Protein AF-A0AAV4S6D6-F1 (afdb_monomer_lite)

Foldseek 3Di:
DDDDDDDDDDDPPDPVPVVVVVVVVVVVVVVVVVVVVVVVVVVVVVVVVPPDDDPVNVVVVCVVVVVVVVVVVVVVVVVCCQAANDPPDPDPVSLPNPRYPNVVVVVVVVVVVVVCVVPDDDD

Radius of gyration: 39.22 Å; chains: 1; bounding box: 59×52×118 Å

Organism: Caerostris extrusa (NCBI:txid172846)

Secondary structure (DSSP, 8-state):
------------TTSHHHHHHHHHHHHHHHHHHHHHHHHHHHHHHHHHHTSPPPHHHHHHHHHHHHHHHHHHHHHHHHHHHHHH--TT---HHHHH-TTSHHHHHHHHHHHHHHHHHHS----

InterPro domains:
  IPR003937 Potassium channel, voltage dependent, KCNQ [PTHR47735] (36-107)
  IPR013821 Potassium channel, voltage dependent, KCNQ, C-terminal [PF03520] (37-89)

pLDDT: mean 74.25, std 18.45, range [33.09, 96.19]

Sequence (123 aa):
MNIILRSSGVCDGSEFSTTVQFSYQNSTFLCIKYLQIKYFVARRKFKEALKPYDVKDVIEQYSAGHVDLLSRVKNLQCRLDTILGKAGSKSIDVYESKISLASRIVKSRTNCRRHRKQSGPTC

Structure (mmCIF, N/CA/C/O backbone):
data_AF-A0AAV4S6D6-F1
#
_entry.id   AF-A0AAV4S6D6-F1
#
loop_
_atom_site.group_PDB
_atom_site.id
_atom_site.type_symbol
_atom_site.label_atom_id
_atom_site.label_alt_id
_atom_site.label_comp_id
_atom_site.label_asym_id
_atom_site.label_entity_id
_atom_site.label_seq_id
_atom_site.pdbx_PDB_ins_code
_atom_site.Cartn_x
_atom_site.Cartn_y
_atom_site.Cartn_z
_atom_site.occupancy
_atom_site.B_iso_or_equiv
_atom_site.auth_seq_id
_atom_site.auth_comp_id
_atom_site.auth_asym_id
_atom_site.auth_atom_id
_atom_site.pdbx_PDB_model_num
ATOM 1 N N . MET A 1 1 ? 28.048 -28.029 64.860 1.00 33.09 1 MET A N 1
ATOM 2 C CA . MET A 1 1 ? 28.799 -29.285 64.660 1.00 33.09 1 MET A CA 1
ATOM 3 C C . MET A 1 1 ? 27.791 -30.395 64.419 1.00 33.09 1 MET A C 1
ATOM 5 O O . MET A 1 1 ? 26.755 -30.389 65.065 1.00 33.09 1 MET A O 1
ATOM 9 N N . ASN A 1 2 ? 28.080 -31.232 63.423 1.00 34.31 2 ASN A N 1
ATOM 10 C CA . ASN A 1 2 ? 27.269 -32.327 62.864 1.00 34.31 2 ASN A CA 1
ATOM 11 C C . ASN A 1 2 ? 26.703 -33.277 63.956 1.00 34.31 2 ASN A C 1
ATOM 13 O O . ASN A 1 2 ? 27.275 -33.347 65.037 1.00 34.31 2 ASN A O 1
ATOM 17 N N . ILE A 1 3 ? 25.628 -34.052 63.750 1.00 36.72 3 ILE A N 1
ATOM 18 C CA . ILE A 1 3 ? 25.596 -35.286 62.936 1.00 36.72 3 ILE A CA 1
ATOM 19 C C . ILE A 1 3 ? 24.136 -35.764 62.720 1.00 36.72 3 ILE A C 1
ATOM 21 O O . ILE A 1 3 ? 23.278 -35.641 63.588 1.00 36.72 3 ILE A O 1
ATOM 25 N N . ILE A 1 4 ? 23.919 -36.320 61.527 1.00 49.53 4 ILE A N 1
ATOM 26 C CA . ILE A 1 4 ? 22.754 -37.005 60.934 1.00 49.53 4 ILE A CA 1
ATOM 27 C C . ILE A 1 4 ? 22.350 -38.275 61.709 1.00 49.53 4 ILE A C 1
ATOM 29 O O . ILE A 1 4 ? 23.245 -38.991 62.130 1.00 49.53 4 ILE A O 1
ATOM 33 N N . LEU A 1 5 ? 21.058 -38.644 61.742 1.00 40.91 5 LEU A N 1
ATOM 34 C CA . LEU A 1 5 ? 20.595 -40.024 61.477 1.00 40.91 5 LEU A CA 1
ATOM 35 C C . LEU A 1 5 ? 19.112 -40.047 61.049 1.00 40.91 5 LEU A C 1
ATOM 37 O O . LEU A 1 5 ? 18.234 -39.494 61.704 1.00 40.91 5 LEU A O 1
ATOM 41 N N . ARG A 1 6 ? 18.884 -40.661 59.882 1.00 56.91 6 ARG A N 1
ATOM 42 C CA . ARG A 1 6 ? 17.597 -40.948 59.233 1.00 56.91 6 ARG A CA 1
ATOM 43 C C . ARG A 1 6 ? 16.769 -41.972 60.023 1.00 56.91 6 ARG A C 1
ATOM 45 O O . ARG A 1 6 ? 17.325 -42.775 60.762 1.00 56.91 6 ARG A O 1
ATOM 52 N N . SER A 1 7 ? 15.489 -42.027 59.645 1.00 46.12 7 SER A N 1
ATOM 53 C CA . SER A 1 7 ? 14.525 -43.134 59.789 1.00 46.12 7 SER A CA 1
ATOM 54 C C . SER A 1 7 ? 13.613 -43.108 61.006 1.00 46.12 7 SER A C 1
ATOM 56 O O . SER A 1 7 ? 13.788 -43.878 61.941 1.00 46.12 7 SER A O 1
ATOM 58 N N . SER A 1 8 ? 12.531 -42.341 60.888 1.00 41.69 8 SER A N 1
ATOM 59 C CA . SER A 1 8 ? 11.238 -42.724 61.458 1.00 41.69 8 SER A CA 1
ATOM 60 C C . SER A 1 8 ? 10.148 -41.784 60.954 1.00 41.69 8 SER A C 1
ATOM 62 O O . SER A 1 8 ? 10.286 -40.571 61.069 1.00 41.69 8 SER A O 1
ATOM 64 N N . GLY A 1 9 ? 9.054 -42.360 60.457 1.00 39.66 9 GLY A N 1
ATOM 65 C CA . GLY A 1 9 ? 7.748 -41.712 60.531 1.00 39.66 9 GLY A CA 1
ATOM 66 C C . GLY A 1 9 ? 7.085 -41.389 59.197 1.00 39.66 9 GLY A C 1
ATOM 67 O O . GLY A 1 9 ? 7.422 -40.404 58.561 1.00 39.66 9 GLY A O 1
ATOM 68 N N . VAL A 1 10 ? 6.108 -42.231 58.854 1.00 40.38 10 VAL A N 1
ATOM 69 C CA . VAL A 1 10 ? 4.785 -41.869 58.316 1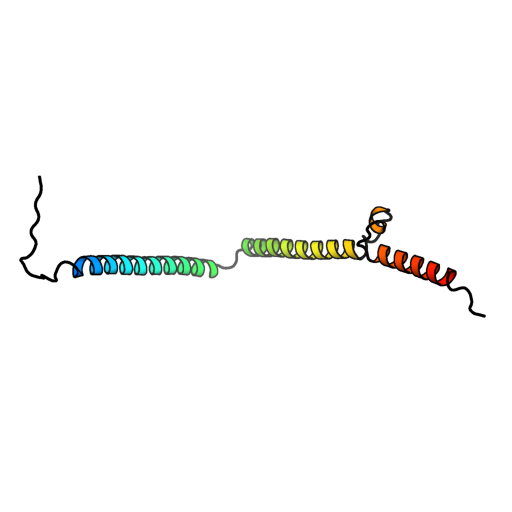.00 40.38 10 VAL A CA 1
ATOM 70 C C . VAL A 1 10 ? 4.756 -40.994 57.053 1.00 40.38 10 VAL A C 1
ATOM 72 O O . VAL A 1 10 ? 4.961 -39.786 57.072 1.00 40.38 10 VAL A O 1
ATOM 75 N N . CYS A 1 11 ? 4.403 -41.623 55.931 1.00 39.47 11 CYS A N 1
ATOM 76 C CA . CYS A 1 11 ? 3.981 -40.931 54.720 1.00 39.47 11 CYS A CA 1
ATOM 77 C C . CYS A 1 11 ? 2.547 -40.397 54.901 1.00 39.47 11 CYS A C 1
ATOM 79 O O . CYS A 1 11 ? 1.596 -41.074 54.519 1.00 39.47 11 CYS A O 1
ATOM 81 N N . ASP A 1 12 ? 2.387 -39.197 55.462 1.00 36.12 12 ASP A N 1
ATOM 82 C CA . ASP A 1 12 ? 1.102 -38.488 55.459 1.00 36.12 12 ASP A CA 1
ATOM 83 C C . ASP A 1 12 ? 0.925 -37.731 54.132 1.00 36.12 12 ASP A C 1
ATOM 85 O O . ASP A 1 12 ? 1.543 -36.703 53.854 1.00 36.12 12 ASP A O 1
ATOM 89 N N . GLY A 1 13 ? 0.091 -38.298 53.259 1.00 43.41 13 GLY A N 1
ATOM 90 C CA . GLY A 1 13 ? -0.171 -37.849 51.889 1.00 43.41 13 GLY A CA 1
ATOM 91 C C . GLY A 1 13 ? -1.052 -36.601 51.746 1.00 43.41 13 GLY A C 1
ATOM 92 O O . GLY A 1 13 ? -1.876 -36.559 50.835 1.00 43.41 13 GLY A O 1
ATOM 93 N N . SER A 1 14 ? -0.915 -35.585 52.604 1.00 44.19 14 SER A N 1
ATOM 94 C CA . SER A 1 14 ? -1.800 -34.403 52.607 1.00 44.19 14 SER A CA 1
ATOM 95 C C . SER A 1 14 ? -1.181 -33.099 52.083 1.00 44.19 14 SER A C 1
ATOM 97 O O . SER A 1 14 ? -1.923 -32.156 51.819 1.00 44.19 14 SER A O 1
ATOM 99 N N . GLU A 1 15 ? 0.137 -33.014 51.870 1.00 46.75 15 GLU A N 1
ATOM 100 C CA . GLU A 1 15 ? 0.800 -31.747 51.485 1.00 46.75 15 GLU A CA 1
ATOM 101 C C . GLU A 1 15 ? 1.044 -31.573 49.971 1.00 46.75 15 GLU A C 1
ATOM 103 O O . GLU A 1 15 ? 1.254 -30.461 49.487 1.00 46.75 15 GLU A O 1
ATOM 108 N N . PHE A 1 16 ? 0.940 -32.651 49.185 1.00 39.81 16 PHE A N 1
ATOM 109 C CA . PHE A 1 16 ? 1.123 -32.612 47.724 1.00 39.81 16 PHE A CA 1
ATOM 110 C C . PHE A 1 16 ? -0.138 -32.150 46.963 1.00 39.81 16 PHE A C 1
ATOM 112 O O . PHE A 1 16 ? -0.047 -31.661 45.841 1.00 39.81 16 PHE A O 1
ATOM 119 N N . SER A 1 17 ? -1.326 -32.263 47.567 1.00 40.94 17 SER A N 1
ATOM 120 C CA . SER A 1 17 ? -2.606 -31.961 46.902 1.00 40.94 17 SER A CA 1
ATOM 121 C C . SER A 1 17 ? -2.871 -30.453 46.768 1.00 40.94 17 SER A C 1
ATOM 123 O O . SER A 1 17 ? -3.319 -29.972 45.725 1.00 40.94 17 SER A O 1
ATOM 125 N N . THR A 1 18 ? -2.529 -29.670 47.793 1.00 50.00 18 THR A N 1
ATOM 126 C CA . THR A 1 18 ? -2.907 -28.250 47.884 1.00 50.00 18 THR A CA 1
ATOM 127 C C . THR A 1 18 ? -2.088 -27.357 46.950 1.00 50.00 18 THR A C 1
ATOM 129 O O . THR A 1 18 ? -2.623 -26.414 46.370 1.00 50.00 18 THR A O 1
ATOM 132 N N . THR A 1 19 ? -0.805 -27.666 46.735 1.00 50.38 19 THR A N 1
ATOM 133 C CA . THR A 1 19 ? 0.073 -26.912 45.819 1.00 50.38 19 THR A CA 1
ATOM 134 C C . THR A 1 19 ? -0.314 -27.135 44.355 1.00 50.38 19 THR A C 1
ATOM 136 O O . THR A 1 19 ? -0.373 -26.184 43.569 1.00 50.38 19 THR A O 1
ATOM 139 N N . VAL A 1 20 ? -0.677 -28.371 43.998 1.00 54.78 20 VAL A N 1
ATOM 140 C CA . VAL A 1 20 ? -1.153 -28.734 42.658 1.00 54.78 20 VAL A CA 1
ATOM 141 C C . VAL A 1 20 ? -2.549 -28.153 42.407 1.00 54.78 20 VAL A C 1
ATOM 143 O O . VAL A 1 20 ? -2.757 -27.539 41.360 1.00 54.78 20 VAL A O 1
ATOM 146 N N . GLN A 1 21 ? -3.479 -28.216 43.369 1.00 50.44 21 GLN A N 1
ATOM 147 C CA . GLN A 1 21 ? -4.788 -27.557 43.253 1.00 50.44 21 GLN A CA 1
ATOM 148 C C . GLN A 1 21 ? -4.684 -26.028 43.175 1.00 50.44 21 GLN A C 1
ATOM 150 O O . GLN A 1 21 ? -5.394 -25.426 42.373 1.00 50.44 21 GLN A O 1
ATOM 155 N N . PHE A 1 22 ? -3.782 -25.390 43.928 1.00 54.09 22 PHE A N 1
ATOM 156 C CA . PHE A 1 22 ? -3.536 -23.947 43.832 1.00 54.09 22 PHE A CA 1
ATOM 157 C C . PHE A 1 22 ? -2.988 -23.568 42.449 1.00 54.09 22 PHE A C 1
ATOM 159 O O . PHE A 1 22 ? -3.457 -22.609 41.838 1.00 54.09 22 PHE A O 1
ATOM 166 N N . SER A 1 23 ? -2.061 -24.354 41.889 1.00 55.88 23 SER A N 1
ATOM 167 C CA . SER A 1 23 ? -1.576 -24.149 40.516 1.00 55.88 23 SER A CA 1
ATOM 168 C C . SER A 1 23 ? -2.685 -24.319 39.465 1.00 55.88 23 SER A C 1
ATOM 170 O O . SER A 1 23 ? -2.741 -23.556 38.500 1.00 55.88 23 SER A O 1
ATOM 172 N N . TYR A 1 24 ? -3.625 -25.248 39.684 1.00 57.78 24 TYR A N 1
ATOM 173 C CA . TYR A 1 24 ? -4.759 -25.498 38.792 1.00 57.78 24 TYR A CA 1
ATOM 174 C C . TYR A 1 24 ? -5.836 -24.414 38.902 1.00 57.78 24 TYR A C 1
ATOM 176 O O . TYR A 1 24 ? -6.358 -23.972 37.885 1.00 57.78 24 TYR A O 1
ATOM 184 N N . GLN A 1 25 ? -6.139 -23.928 40.106 1.00 61.03 25 GLN A N 1
ATOM 185 C CA . GLN A 1 25 ? -7.037 -22.790 40.338 1.00 61.03 25 GLN A CA 1
ATOM 186 C C . GLN A 1 25 ? -6.472 -21.509 39.717 1.00 61.03 25 GLN A C 1
ATOM 188 O O . GLN A 1 25 ? -7.185 -20.790 39.025 1.00 61.03 25 GLN A O 1
ATOM 193 N N . ASN A 1 26 ? -5.167 -21.266 39.855 1.00 66.19 26 ASN A N 1
ATOM 194 C CA . ASN A 1 26 ? -4.516 -20.129 39.209 1.00 66.19 26 ASN A CA 1
ATOM 195 C C . ASN A 1 26 ? -4.470 -20.275 37.682 1.00 66.19 26 ASN A C 1
ATOM 197 O O . ASN A 1 26 ? -4.728 -19.303 36.980 1.00 66.19 26 ASN A O 1
ATOM 201 N N . SER A 1 27 ? -4.206 -21.476 37.155 1.00 70.62 27 SER A N 1
ATOM 202 C CA . SER A 1 27 ? -4.175 -21.750 35.709 1.00 70.62 27 SER A CA 1
ATOM 203 C C . SER A 1 27 ? -5.567 -21.682 35.066 1.00 70.62 27 SER A C 1
ATOM 205 O O . SER A 1 27 ? -5.743 -21.068 34.012 1.00 70.62 27 SER A O 1
ATOM 207 N N . THR A 1 28 ? -6.592 -22.229 35.724 1.00 75.44 28 THR A N 1
ATOM 208 C CA . THR A 1 28 ? -7.994 -22.132 35.284 1.00 75.44 28 THR A CA 1
ATOM 209 C C . THR A 1 28 ? -8.511 -20.702 35.388 1.00 75.44 28 THR A C 1
ATOM 211 O O . THR A 1 28 ? -9.145 -20.227 34.448 1.00 75.44 28 THR A O 1
ATOM 214 N N . PHE A 1 29 ? -8.171 -19.963 36.448 1.00 84.44 29 PHE A N 1
ATOM 215 C CA . PHE A 1 29 ? -8.472 -18.537 36.559 1.00 84.44 29 PHE A CA 1
ATOM 216 C C . PHE A 1 29 ? -7.800 -17.732 35.440 1.00 84.44 29 PHE A C 1
ATOM 218 O O . PHE A 1 29 ? -8.480 -16.970 34.752 1.00 84.44 29 PHE A O 1
ATOM 225 N N . LEU A 1 30 ? -6.503 -17.943 35.187 1.00 82.81 30 LEU A N 1
ATOM 226 C CA . LEU A 1 30 ? -5.787 -17.296 34.082 1.00 82.81 30 LEU A CA 1
ATOM 227 C C . LEU A 1 30 ? -6.426 -17.619 32.728 1.00 82.81 30 LEU A C 1
ATOM 229 O O . LEU A 1 30 ? -6.622 -16.722 31.911 1.00 82.81 30 LEU A O 1
ATOM 233 N N . CYS A 1 31 ? -6.796 -18.880 32.504 1.00 84.88 31 CYS A N 1
ATOM 234 C CA . CYS A 1 31 ? -7.456 -19.338 31.285 1.00 84.88 31 CYS A CA 1
ATOM 235 C C . CYS A 1 31 ? -8.823 -18.666 31.090 1.00 84.88 31 CYS A C 1
ATOM 237 O O . CYS A 1 31 ? -9.091 -18.090 30.033 1.00 84.88 31 CYS A O 1
ATOM 239 N N . ILE A 1 32 ? -9.668 -18.654 32.125 1.00 87.06 32 ILE A N 1
ATOM 240 C CA . ILE A 1 32 ? -10.988 -18.012 32.091 1.00 87.06 32 ILE A CA 1
ATOM 241 C C . ILE A 1 32 ? -10.842 -16.505 31.843 1.00 87.06 32 ILE A C 1
ATOM 243 O O . ILE A 1 32 ? -11.571 -15.939 31.027 1.00 87.06 32 ILE A O 1
ATOM 247 N N . LYS A 1 33 ? -9.871 -15.841 32.482 1.00 87.94 33 LYS A N 1
ATOM 248 C CA . LYS A 1 33 ? -9.595 -14.412 32.260 1.00 87.94 33 LYS A CA 1
ATOM 249 C C . LYS A 1 33 ? -9.086 -14.138 30.848 1.00 87.94 33 LYS A C 1
ATOM 251 O O . LYS A 1 33 ? -9.539 -13.190 30.210 1.00 87.94 33 LYS A O 1
ATOM 256 N N . TYR A 1 34 ? -8.216 -14.988 30.318 1.00 90.25 34 TYR A N 1
ATOM 257 C CA . TYR A 1 34 ? -7.718 -14.887 28.949 1.00 90.25 34 TYR A CA 1
ATOM 258 C C . TYR A 1 34 ? -8.832 -15.060 27.904 1.00 90.25 34 TYR A C 1
ATOM 260 O O . TYR A 1 34 ? -8.908 -14.291 26.942 1.00 90.25 34 TYR A O 1
ATOM 268 N N . LEU A 1 35 ? -9.749 -16.009 28.121 1.00 89.31 35 LEU A N 1
ATOM 269 C CA . LEU A 1 35 ? -10.940 -16.201 27.288 1.00 89.31 35 LEU A CA 1
ATOM 270 C C . LEU A 1 35 ? -11.875 -14.987 27.345 1.00 89.31 35 LEU A C 1
ATOM 272 O O . LEU A 1 35 ? -12.353 -14.535 26.305 1.00 89.31 35 LEU A O 1
ATOM 276 N N . GLN A 1 36 ? -12.074 -14.405 28.532 1.00 90.06 36 GLN A N 1
ATOM 277 C CA . GLN A 1 36 ? -12.836 -13.165 28.693 1.00 90.06 36 GLN A CA 1
ATOM 278 C C . GLN A 1 36 ? -12.201 -12.012 27.906 1.00 90.06 36 GLN A C 1
ATOM 280 O O . GLN A 1 36 ? -12.897 -11.343 27.146 1.00 90.06 36 GLN A O 1
ATOM 285 N N . ILE A 1 37 ? -10.885 -11.807 28.015 1.00 93.12 37 ILE A N 1
ATOM 286 C CA . ILE A 1 37 ? -10.168 -10.755 27.277 1.00 93.12 37 ILE A CA 1
ATOM 287 C C . ILE A 1 37 ? -10.324 -10.950 25.763 1.00 93.12 37 ILE A C 1
ATOM 289 O O . ILE A 1 37 ? -10.692 -10.008 25.057 1.00 93.12 37 ILE A O 1
ATOM 293 N N . LYS A 1 38 ? -10.121 -12.174 25.255 1.00 91.31 38 LYS A N 1
ATOM 294 C CA . LYS A 1 38 ? -10.333 -12.497 23.834 1.00 91.31 38 LYS A CA 1
ATOM 295 C C . LYS A 1 38 ? -11.761 -12.207 23.382 1.00 91.31 38 LYS A C 1
ATOM 297 O O . LYS A 1 38 ? -11.952 -11.602 22.328 1.00 91.31 38 LYS A O 1
ATOM 302 N N . TYR A 1 39 ? -12.748 -12.588 24.189 1.00 93.31 39 TYR A N 1
ATOM 303 C CA . TYR A 1 39 ? -14.155 -12.319 23.915 1.00 93.31 39 TYR A CA 1
ATOM 304 C C . TYR A 1 39 ? -14.455 -10.814 23.874 1.00 93.31 39 TYR A C 1
ATOM 306 O O . TYR A 1 39 ? -15.109 -10.350 22.943 1.00 93.31 39 TYR A O 1
ATOM 314 N N . PHE A 1 40 ? -13.934 -10.019 24.813 1.00 93.94 40 PHE A N 1
ATOM 315 C CA . PHE A 1 40 ? -14.136 -8.567 24.812 1.00 93.94 40 PHE A CA 1
ATOM 316 C C . PHE A 1 40 ? -13.475 -7.877 23.613 1.00 93.94 40 PHE A C 1
ATOM 318 O O . PHE A 1 40 ? -14.081 -6.978 23.025 1.00 93.94 40 PHE A O 1
ATOM 325 N N . VAL A 1 41 ? -12.284 -8.322 23.201 1.00 93.44 41 VAL A N 1
ATOM 326 C CA . VAL A 1 41 ? -11.613 -7.823 21.989 1.00 93.44 41 VAL A CA 1
ATOM 327 C C . VAL A 1 41 ? -12.417 -8.176 20.737 1.00 93.44 41 VAL A C 1
ATOM 329 O O . VAL A 1 41 ? -12.666 -7.300 19.909 1.00 93.44 41 VAL A O 1
ATOM 332 N N . ALA A 1 42 ? -12.873 -9.425 20.611 1.00 91.56 42 ALA A N 1
ATOM 333 C CA . ALA A 1 42 ? -13.709 -9.857 19.493 1.00 91.56 42 ALA A CA 1
ATOM 334 C C . ALA A 1 42 ? -15.038 -9.087 19.452 1.00 91.56 42 ALA A C 1
ATOM 336 O O . ALA A 1 42 ? -15.428 -8.590 18.400 1.00 91.56 42 ALA A O 1
ATOM 337 N N . ARG A 1 43 ? -15.688 -8.888 20.606 1.00 92.06 43 ARG A N 1
ATOM 338 C CA . ARG A 1 43 ? -16.929 -8.109 20.726 1.00 92.06 43 ARG A CA 1
ATOM 339 C C . ARG A 1 43 ? -16.734 -6.649 20.316 1.00 92.06 43 ARG A C 1
ATOM 341 O O . ARG A 1 43 ? -17.636 -6.070 19.717 1.00 92.06 43 ARG A O 1
ATOM 348 N N . ARG A 1 44 ? -15.578 -6.046 20.619 1.00 90.88 44 ARG A N 1
ATOM 349 C CA . ARG A 1 44 ? -15.252 -4.678 20.185 1.00 90.88 44 ARG A CA 1
ATOM 350 C C . ARG A 1 44 ? -15.048 -4.605 18.672 1.00 90.88 44 ARG A C 1
ATOM 352 O O . ARG A 1 44 ? -15.696 -3.785 18.036 1.00 90.88 44 ARG A O 1
ATOM 359 N N . LYS A 1 45 ? -14.253 -5.518 18.103 1.00 86.81 45 LYS A N 1
ATOM 360 C CA . LYS A 1 45 ? -14.033 -5.612 16.649 1.00 86.81 45 LYS A CA 1
ATOM 361 C C . LYS A 1 45 ? -15.328 -5.873 15.877 1.00 86.81 45 LYS A C 1
ATOM 363 O O . LYS A 1 45 ? -15.530 -5.302 14.818 1.00 86.81 45 LYS A O 1
ATOM 368 N N . PHE A 1 46 ? -16.227 -6.688 16.428 1.00 89.62 46 PHE A N 1
ATOM 369 C CA . PHE A 1 46 ? -17.534 -6.958 15.830 1.00 89.62 46 PHE A CA 1
ATOM 370 C C . PHE A 1 46 ? -18.424 -5.709 15.813 1.00 89.62 46 PHE A C 1
ATOM 372 O O . PHE A 1 46 ? -19.034 -5.392 14.799 1.00 89.62 46 PHE A O 1
ATOM 379 N N . LYS A 1 47 ? -18.451 -4.949 16.916 1.00 87.81 47 LYS A N 1
ATOM 380 C CA . LYS A 1 47 ? -19.164 -3.665 16.970 1.00 87.81 47 LYS A CA 1
ATOM 381 C C . LYS A 1 47 ? -18.556 -2.610 16.048 1.00 87.81 47 LYS A C 1
ATOM 383 O O . LYS A 1 47 ? -19.299 -1.789 15.535 1.00 87.81 47 LYS A O 1
ATOM 388 N N . GLU A 1 48 ? -17.238 -2.602 15.869 1.00 85.38 48 GLU A N 1
ATOM 389 C CA . GLU A 1 48 ? -16.554 -1.710 14.924 1.00 85.38 48 GLU A CA 1
ATOM 390 C C . GLU A 1 48 ? -16.869 -2.084 13.473 1.00 85.38 48 GLU A C 1
ATOM 392 O O . GLU A 1 48 ? -17.197 -1.199 12.696 1.00 85.38 48 GLU A O 1
ATOM 397 N N . ALA A 1 49 ? -16.881 -3.376 13.137 1.00 83.19 49 ALA A N 1
ATOM 398 C CA . ALA A 1 49 ? -17.208 -3.865 11.797 1.00 83.19 49 ALA A CA 1
ATOM 399 C C . ALA A 1 49 ? -18.683 -3.672 11.396 1.00 83.19 49 ALA A C 1
ATOM 401 O O . ALA A 1 49 ? -18.993 -3.651 10.211 1.00 83.19 49 ALA A O 1
ATOM 402 N N . LEU A 1 50 ? -19.594 -3.555 12.368 1.00 84.50 50 LEU A N 1
ATOM 403 C CA . LEU A 1 50 ? -21.013 -3.270 12.123 1.00 84.50 50 LEU A CA 1
ATOM 404 C C . LEU A 1 50 ? -21.320 -1.778 11.956 1.00 84.50 50 LEU A C 1
ATOM 406 O O . LEU A 1 50 ? -22.447 -1.432 11.599 1.00 84.50 50 LEU A O 1
ATOM 410 N N . LYS A 1 51 ? -20.367 -0.886 12.248 1.00 83.31 51 LYS A N 1
ATOM 411 C CA . LYS A 1 51 ? -20.565 0.534 11.959 1.00 83.31 51 LYS A CA 1
ATOM 412 C C . LYS A 1 51 ? -20.610 0.708 10.437 1.00 83.31 51 LYS A C 1
ATOM 414 O O . LYS A 1 51 ? -19.808 0.081 9.747 1.00 83.31 51 LYS A O 1
ATOM 419 N N . PRO A 1 52 ? -21.528 1.533 9.906 1.00 85.56 52 PRO A N 1
ATOM 420 C CA . PRO A 1 52 ? -21.492 1.877 8.492 1.00 85.56 52 PRO A CA 1
ATOM 421 C C . PRO A 1 52 ? -20.119 2.471 8.165 1.00 85.56 52 PRO A C 1
ATOM 423 O O . PRO A 1 52 ? -19.606 3.274 8.945 1.00 85.56 52 PRO A O 1
ATOM 426 N N . TYR A 1 53 ? -19.529 2.033 7.050 1.00 85.62 53 TYR A N 1
ATOM 427 C CA . TYR A 1 53 ? -18.199 2.463 6.620 1.00 85.62 53 TYR A CA 1
ATOM 428 C C . TYR A 1 53 ? -18.106 3.992 6.607 1.00 85.62 53 TYR A C 1
ATOM 430 O O . TYR A 1 53 ? -18.941 4.658 5.989 1.00 85.62 53 TYR A O 1
ATOM 438 N N . ASP A 1 54 ? -17.096 4.543 7.284 1.00 87.75 54 ASP A N 1
ATOM 439 C CA . ASP A 1 54 ? -16.797 5.968 7.199 1.00 87.75 54 ASP A CA 1
ATOM 440 C C . ASP A 1 54 ? -16.208 6.252 5.808 1.00 87.75 54 ASP A C 1
ATOM 442 O O . ASP A 1 54 ? -15.401 5.477 5.285 1.00 87.75 54 ASP A O 1
ATOM 446 N N . VAL A 1 55 ? -16.577 7.382 5.201 1.00 85.94 55 VAL A N 1
ATOM 447 C CA . VAL A 1 55 ? -15.947 7.873 3.964 1.00 85.94 55 VAL A CA 1
ATOM 448 C C . VAL A 1 55 ? -14.425 7.934 4.137 1.00 85.94 55 VAL A C 1
ATOM 450 O O . VAL A 1 55 ? -13.680 7.661 3.196 1.00 85.94 55 VAL A O 1
ATOM 453 N N . LYS A 1 56 ? -13.952 8.208 5.357 1.00 90.50 56 LYS A N 1
ATOM 454 C CA . LYS A 1 56 ? -12.537 8.139 5.717 1.00 90.50 56 LYS A CA 1
ATOM 455 C C . LYS A 1 56 ? -11.920 6.751 5.494 1.00 90.50 56 LYS A C 1
ATOM 457 O O . LYS A 1 56 ? -10.849 6.683 4.897 1.00 90.50 56 LYS A O 1
ATOM 462 N N . ASP A 1 57 ? -12.580 5.673 5.916 1.00 89.94 57 ASP A N 1
ATOM 463 C CA . ASP A 1 57 ? -12.071 4.299 5.777 1.00 89.94 57 ASP A CA 1
ATOM 464 C C . ASP A 1 57 ? -11.956 3.908 4.295 1.00 89.94 57 ASP A C 1
ATOM 466 O O . ASP A 1 57 ? -10.987 3.274 3.873 1.00 89.94 57 ASP A O 1
ATOM 470 N N . VAL A 1 58 ? -12.915 4.361 3.480 1.00 90.25 58 VAL A N 1
ATOM 471 C CA . VAL A 1 58 ? -12.911 4.161 2.023 1.00 90.25 58 VAL A CA 1
ATOM 472 C C . VAL A 1 58 ? -11.730 4.885 1.374 1.00 90.25 58 VAL A C 1
ATOM 474 O O . VAL A 1 58 ? -11.028 4.315 0.533 1.00 90.25 58 VAL A O 1
ATOM 477 N N . ILE A 1 59 ? -11.479 6.132 1.778 1.00 89.94 59 ILE A N 1
ATOM 478 C CA . ILE A 1 59 ? -10.352 6.924 1.274 1.00 89.94 59 ILE A CA 1
ATOM 479 C C . ILE A 1 59 ? -9.019 6.309 1.720 1.00 89.94 59 ILE A C 1
ATOM 481 O O . ILE A 1 59 ? -8.086 6.208 0.919 1.00 89.94 59 ILE A O 1
ATOM 485 N N . GLU A 1 60 ? -8.916 5.858 2.969 1.00 91.81 60 GLU A N 1
ATOM 486 C CA . GLU A 1 60 ? -7.694 5.266 3.511 1.00 91.81 60 GLU A CA 1
ATOM 487 C C . GLU A 1 60 ? -7.362 3.938 2.816 1.00 91.81 60 GLU A C 1
ATOM 489 O O . GLU A 1 60 ? -6.237 3.748 2.353 1.00 91.81 60 GLU A O 1
ATOM 494 N N . GLN A 1 61 ? -8.355 3.069 2.610 1.00 92.81 61 GLN A N 1
ATOM 495 C CA . GLN A 1 61 ? -8.180 1.824 1.863 1.00 92.81 61 GLN A CA 1
ATOM 496 C C . GLN A 1 61 ? -7.721 2.077 0.421 1.00 92.81 61 GLN A C 1
ATOM 498 O O . GLN A 1 61 ? -6.790 1.422 -0.059 1.00 92.81 61 GLN A O 1
ATOM 503 N N . TYR A 1 62 ? -8.353 3.028 -0.274 1.00 94.19 62 TYR A N 1
ATOM 504 C CA . TYR A 1 62 ? -7.962 3.373 -1.638 1.00 94.19 62 TYR A CA 1
ATOM 505 C C . TYR A 1 62 ? -6.549 3.960 -1.688 1.00 94.19 62 TYR A C 1
ATOM 507 O O . TYR A 1 62 ? -5.758 3.571 -2.543 1.00 94.19 62 TYR A O 1
ATOM 515 N N . SER A 1 63 ? -6.196 4.852 -0.758 1.00 91.69 63 SER A N 1
ATOM 516 C CA . SER A 1 63 ? -4.864 5.464 -0.722 1.00 91.69 63 SER A CA 1
ATOM 517 C C . SER A 1 63 ? -3.759 4.436 -0.453 1.00 91.69 63 SER A C 1
ATOM 519 O O . SER A 1 63 ? -2.756 4.427 -1.171 1.00 91.69 63 SER A O 1
ATOM 521 N N . ALA A 1 64 ? -3.970 3.506 0.484 1.00 91.00 64 ALA A N 1
ATOM 522 C CA . ALA A 1 64 ? -3.046 2.405 0.744 1.00 91.00 64 ALA A CA 1
ATOM 523 C C . ALA A 1 64 ? -2.913 1.463 -0.468 1.00 91.00 64 ALA A C 1
ATOM 525 O O . ALA A 1 64 ? -1.799 1.136 -0.884 1.00 91.00 64 ALA A O 1
ATOM 526 N N . GLY A 1 65 ? -4.035 1.071 -1.084 1.00 95.88 65 GLY A N 1
ATOM 527 C CA . GLY A 1 65 ? -4.034 0.199 -2.264 1.00 95.88 65 GLY A CA 1
ATOM 528 C C . GLY A 1 65 ? -3.410 0.851 -3.502 1.00 95.88 65 GLY A C 1
ATOM 529 O O . GLY A 1 65 ? -2.690 0.201 -4.260 1.00 95.88 65 GLY A O 1
ATOM 530 N N . HIS A 1 66 ? -3.629 2.151 -3.694 1.00 96.06 66 HIS A N 1
ATOM 531 C CA . HIS A 1 66 ? -3.066 2.905 -4.809 1.00 96.06 66 HIS A CA 1
ATOM 532 C C . HIS A 1 66 ? -1.539 3.012 -4.711 1.00 96.06 66 HIS A C 1
ATOM 534 O O . HIS A 1 66 ? -0.842 2.850 -5.714 1.00 96.06 66 HIS A O 1
ATOM 540 N N . VAL A 1 67 ? -1.000 3.232 -3.507 1.00 93.75 67 VAL A N 1
ATOM 541 C CA . VAL A 1 67 ? 0.453 3.269 -3.285 1.00 93.75 67 VAL A CA 1
ATOM 542 C C . VAL A 1 67 ? 1.099 1.907 -3.566 1.00 93.75 67 VAL A C 1
ATOM 544 O O . VAL A 1 67 ? 2.133 1.867 -4.239 1.00 93.75 67 VAL A O 1
ATOM 547 N N . ASP A 1 68 ? 0.487 0.799 -3.130 1.00 95.06 68 ASP A N 1
ATOM 548 C CA . ASP A 1 68 ? 0.976 -0.556 -3.442 1.00 95.06 68 ASP A CA 1
ATOM 549 C C . ASP A 1 68 ? 0.986 -0.817 -4.954 1.00 95.06 68 ASP A C 1
ATOM 551 O O . ASP A 1 68 ? 2.002 -1.220 -5.530 1.00 95.06 68 ASP A O 1
ATOM 555 N N . LEU A 1 69 ? -0.121 -0.491 -5.625 1.00 95.69 69 LEU A N 1
ATOM 556 C CA . LEU A 1 69 ? -0.244 -0.656 -7.067 1.00 95.69 69 LEU A CA 1
ATOM 557 C C . LEU A 1 69 ? 0.822 0.150 -7.823 1.00 95.69 69 LEU A C 1
ATOM 559 O O . LEU A 1 69 ? 1.523 -0.398 -8.678 1.00 95.69 69 LEU A O 1
ATOM 563 N N . LEU A 1 70 ? 0.991 1.432 -7.487 1.00 95.81 70 LEU A N 1
ATOM 564 C CA . LEU A 1 70 ? 2.006 2.289 -8.102 1.00 95.81 70 LEU A CA 1
ATOM 565 C C . LEU A 1 70 ? 3.427 1.767 -7.870 1.00 95.81 70 LEU A C 1
ATOM 567 O O . LEU A 1 70 ? 4.252 1.818 -8.785 1.00 95.81 70 LEU A O 1
ATOM 571 N N . SER A 1 71 ? 3.727 1.262 -6.672 1.00 94.56 71 SER A N 1
ATOM 572 C CA . SER A 1 71 ? 5.031 0.674 -6.350 1.00 94.56 71 SER A CA 1
ATOM 573 C C . SER A 1 71 ? 5.330 -0.540 -7.234 1.00 94.56 71 SER A C 1
ATOM 575 O O . SER A 1 71 ? 6.401 -0.637 -7.842 1.00 94.56 71 SER A O 1
ATOM 577 N N . ARG A 1 72 ? 4.347 -1.432 -7.397 1.00 95.44 72 ARG A N 1
ATOM 578 C CA . ARG A 1 72 ? 4.465 -2.623 -8.247 1.00 95.44 72 ARG A CA 1
ATOM 579 C C . ARG A 1 72 ? 4.676 -2.262 -9.716 1.00 95.44 72 ARG A C 1
ATOM 581 O O . ARG A 1 72 ? 5.567 -2.825 -10.354 1.00 95.44 72 ARG A O 1
ATOM 588 N N . VAL A 1 73 ? 3.914 -1.300 -10.240 1.00 96.19 73 VAL A N 1
ATOM 589 C CA . VAL A 1 73 ? 4.069 -0.811 -11.621 1.00 96.19 73 VAL A CA 1
ATOM 590 C C . VAL A 1 73 ? 5.446 -0.177 -11.828 1.00 96.19 73 VAL A C 1
ATOM 592 O O . VAL A 1 73 ? 6.121 -0.498 -12.804 1.00 96.19 73 VAL A O 1
ATOM 595 N N . LYS A 1 74 ? 5.923 0.656 -10.894 1.00 93.50 74 LYS A N 1
ATOM 596 C CA . LYS A 1 74 ? 7.265 1.259 -10.974 1.00 93.50 74 LYS A CA 1
ATOM 597 C C . LYS A 1 74 ? 8.376 0.215 -10.940 1.00 93.50 74 LYS A C 1
ATOM 599 O O . LYS A 1 74 ? 9.323 0.326 -11.708 1.00 93.50 74 LYS A O 1
ATOM 604 N N . ASN A 1 75 ? 8.263 -0.817 -10.106 1.00 93.25 75 ASN A N 1
ATOM 605 C CA . ASN A 1 75 ? 9.247 -1.900 -10.073 1.00 93.25 75 ASN A CA 1
ATOM 606 C C . ASN A 1 75 ? 9.303 -2.646 -11.418 1.00 93.25 75 ASN A C 1
ATOM 608 O O . ASN A 1 75 ? 10.382 -2.861 -11.972 1.00 93.25 75 ASN A O 1
ATOM 612 N N . LEU A 1 76 ? 8.140 -2.973 -11.992 1.00 92.81 76 LEU A N 1
ATOM 613 C CA . LEU A 1 76 ? 8.069 -3.565 -13.330 1.00 92.81 76 LEU A CA 1
ATOM 614 C C . LEU A 1 76 ? 8.698 -2.649 -14.386 1.00 92.81 76 LEU A C 1
ATOM 616 O O . LEU A 1 76 ? 9.517 -3.124 -15.172 1.00 92.81 76 LEU A O 1
ATOM 620 N N . GLN A 1 77 ? 8.396 -1.348 -14.359 1.00 88.38 77 GLN A N 1
ATOM 621 C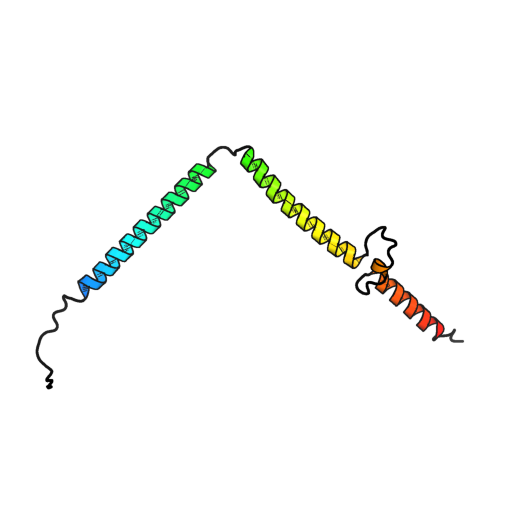 CA . GLN A 1 77 ? 9.000 -0.376 -15.271 1.00 88.38 77 GLN A CA 1
ATOM 622 C C . GLN A 1 77 ? 10.527 -0.325 -15.123 1.00 88.38 77 GLN A C 1
ATOM 624 O O . GLN A 1 77 ? 11.229 -0.401 -16.123 1.00 88.38 77 GLN A O 1
ATOM 629 N N . CYS A 1 78 ? 11.063 -0.278 -13.901 1.00 86.69 78 CYS A N 1
ATOM 630 C CA . CYS A 1 78 ? 12.511 -0.273 -13.660 1.00 86.69 78 CYS A CA 1
ATOM 631 C C . CYS A 1 78 ? 13.198 -1.541 -14.189 1.00 86.69 78 CYS A C 1
ATOM 633 O O . CYS A 1 78 ? 14.286 -1.480 -14.768 1.00 86.69 78 CYS A O 1
ATOM 635 N N . ARG A 1 79 ? 12.566 -2.707 -14.015 1.00 87.88 79 ARG A N 1
ATOM 636 C CA . ARG A 1 79 ? 13.079 -3.978 -14.546 1.00 87.88 79 ARG A CA 1
ATOM 637 C C . ARG A 1 79 ? 13.066 -3.996 -16.072 1.00 87.88 79 ARG A C 1
ATOM 639 O O . ARG A 1 79 ? 14.040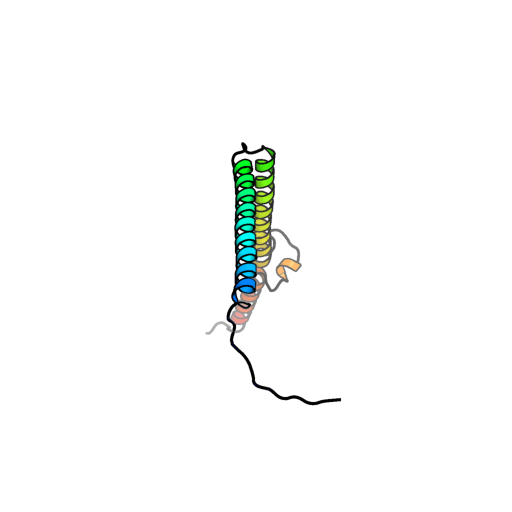 -4.440 -16.675 1.00 87.88 79 ARG A O 1
ATOM 646 N N . LEU A 1 80 ? 12.001 -3.493 -16.694 1.00 86.06 80 LEU A N 1
ATOM 647 C CA . LEU A 1 80 ? 11.918 -3.357 -18.149 1.00 86.06 80 LEU A CA 1
ATOM 648 C C . LEU A 1 80 ? 12.958 -2.370 -18.682 1.00 86.06 80 LEU A C 1
ATOM 650 O O . LEU A 1 80 ? 13.664 -2.712 -19.626 1.00 86.06 80 LEU A O 1
ATOM 654 N N . ASP A 1 81 ? 13.124 -1.215 -18.035 1.00 82.50 81 ASP A N 1
ATOM 655 C CA . ASP A 1 81 ? 14.149 -0.220 -18.372 1.00 82.50 81 ASP A CA 1
ATOM 656 C C . ASP A 1 81 ? 15.561 -0.829 -18.294 1.00 82.50 81 ASP A C 1
ATOM 658 O O . ASP A 1 81 ? 16.414 -0.531 -19.125 1.00 82.50 81 ASP A O 1
ATOM 662 N N . THR A 1 82 ? 15.807 -1.730 -17.338 1.00 82.12 82 THR A N 1
ATOM 663 C CA . THR A 1 82 ? 17.092 -2.439 -17.197 1.00 82.12 82 THR A CA 1
ATOM 664 C C . THR A 1 82 ? 17.317 -3.458 -18.320 1.00 82.12 82 THR A C 1
ATOM 666 O O . THR A 1 82 ? 18.431 -3.604 -18.824 1.00 82.12 82 THR A O 1
ATOM 669 N N . ILE A 1 83 ? 16.267 -4.180 -18.727 1.00 83.06 83 ILE A N 1
ATOM 670 C CA . ILE A 1 83 ? 16.353 -5.223 -19.759 1.00 83.06 83 ILE A CA 1
ATOM 671 C C . ILE A 1 83 ? 16.431 -4.610 -21.156 1.00 83.06 83 ILE A C 1
ATOM 673 O O . ILE A 1 83 ? 17.261 -5.026 -21.957 1.00 83.06 83 ILE A O 1
ATOM 677 N N . LEU A 1 84 ? 15.556 -3.663 -21.477 1.00 76.56 84 LEU A N 1
ATOM 678 C CA . LEU A 1 84 ? 15.405 -3.117 -22.827 1.00 76.56 84 LEU A CA 1
ATOM 679 C C . LEU A 1 84 ? 16.245 -1.855 -23.049 1.00 76.56 84 LEU A C 1
ATOM 681 O O . LEU A 1 84 ? 16.543 -1.520 -24.194 1.00 76.56 84 LEU A O 1
ATOM 685 N N . GLY A 1 85 ? 16.667 -1.196 -21.969 1.00 70.12 85 GLY A N 1
ATOM 686 C CA . GLY A 1 85 ? 17.150 0.176 -22.009 1.00 70.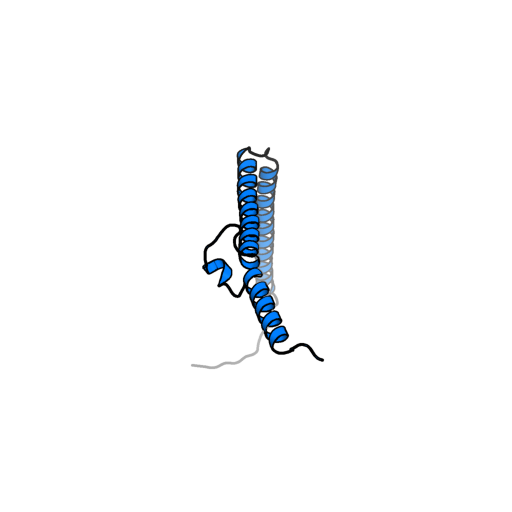12 85 GLY A CA 1
ATOM 687 C C . GLY A 1 85 ? 15.980 1.159 -21.946 1.00 70.12 85 GLY A C 1
ATOM 688 O O . GLY A 1 85 ? 14.864 0.862 -22.378 1.00 70.12 85 GLY A O 1
ATOM 689 N N . LYS A 1 86 ? 16.216 2.346 -21.387 1.00 67.62 86 LYS A N 1
ATOM 690 C CA . LYS A 1 86 ? 15.176 3.366 -21.241 1.00 67.62 86 LYS A CA 1
ATOM 691 C C . LYS A 1 86 ? 14.766 3.900 -22.620 1.00 67.62 86 LYS A C 1
ATOM 693 O O . LYS A 1 86 ? 15.602 4.356 -23.400 1.00 67.62 86 LYS A O 1
ATOM 698 N N . ALA A 1 87 ? 13.476 3.820 -22.951 1.00 59.00 87 ALA A N 1
ATOM 699 C CA . ALA A 1 87 ? 12.975 4.277 -24.245 1.00 59.00 87 ALA A CA 1
ATOM 700 C C . ALA A 1 87 ? 13.203 5.793 -24.402 1.00 59.00 87 ALA A C 1
ATOM 702 O O . ALA A 1 87 ? 12.757 6.584 -23.576 1.00 59.00 87 ALA A O 1
ATOM 703 N N . GLY A 1 88 ? 13.923 6.199 -25.453 1.00 57.50 88 GLY A N 1
ATOM 704 C CA . GLY A 1 88 ? 14.189 7.610 -25.766 1.00 57.50 88 GLY A CA 1
ATOM 705 C C . GLY A 1 88 ? 15.448 8.215 -25.132 1.00 57.50 88 GLY A C 1
ATOM 706 O O . GLY A 1 88 ? 15.827 9.327 -25.503 1.00 57.50 88 GLY A O 1
ATOM 707 N N . SER A 1 89 ? 16.157 7.507 -24.247 1.00 55.16 89 SER A N 1
ATOM 708 C CA . SER A 1 89 ? 17.452 7.985 -23.754 1.00 55.16 89 SER A CA 1
ATOM 709 C C . SER A 1 89 ? 18.544 7.714 -24.793 1.00 55.16 89 SER A C 1
ATOM 711 O O . SER A 1 89 ? 18.975 6.578 -24.980 1.00 55.16 89 SER A O 1
ATOM 713 N N . LYS A 1 90 ? 19.022 8.772 -25.453 1.00 56.22 90 LYS A N 1
ATOM 714 C CA . LYS A 1 90 ? 20.245 8.748 -26.278 1.00 56.22 90 LYS A CA 1
ATOM 715 C C . LYS A 1 90 ? 21.527 8.794 -25.428 1.00 56.22 90 LYS A C 1
ATOM 717 O O . LYS A 1 90 ? 22.605 9.006 -25.976 1.00 56.22 90 LYS A O 1
ATOM 722 N N . SER A 1 91 ? 21.419 8.669 -24.103 1.00 56.53 91 SER A N 1
ATOM 723 C CA . SER A 1 91 ? 22.584 8.658 -23.224 1.00 56.53 91 SER A CA 1
ATOM 724 C C . SER A 1 91 ? 23.365 7.360 -23.419 1.00 56.53 91 SER A C 1
ATOM 726 O O . SER A 1 91 ? 22.811 6.258 -23.435 1.00 56.53 91 SER A O 1
ATOM 728 N N . ILE A 1 92 ? 24.674 7.524 -23.596 1.00 54.78 92 ILE A N 1
ATOM 729 C CA . ILE A 1 92 ? 25.655 6.468 -23.877 1.00 54.78 92 ILE A CA 1
ATOM 730 C C . ILE A 1 92 ? 25.600 5.359 -22.803 1.00 54.78 92 ILE A C 1
ATOM 732 O O . ILE A 1 92 ? 25.782 4.180 -23.112 1.00 54.78 92 ILE A O 1
ATOM 736 N N . ASP A 1 93 ? 25.218 5.713 -21.575 1.00 58.47 93 ASP A N 1
ATOM 737 C CA . ASP A 1 93 ? 25.166 4.836 -20.397 1.00 58.47 93 ASP A CA 1
ATOM 738 C C . ASP A 1 93 ? 24.151 3.682 -20.514 1.00 58.47 93 ASP A C 1
ATOM 740 O O . ASP A 1 93 ? 24.349 2.595 -19.961 1.00 58.47 93 ASP A O 1
ATOM 744 N N . VAL A 1 94 ? 23.068 3.884 -21.277 1.00 59.84 94 VAL A N 1
ATOM 745 C CA . VAL A 1 94 ? 22.031 2.857 -21.490 1.00 59.84 94 VAL A CA 1
ATOM 746 C C . VAL A 1 94 ? 22.528 1.741 -22.406 1.00 59.84 94 VAL A C 1
ATOM 748 O O . VAL A 1 94 ? 22.121 0.588 -22.269 1.00 59.84 94 VAL A O 1
ATOM 751 N N . TYR A 1 95 ? 23.453 2.065 -23.306 1.00 54.59 95 TYR A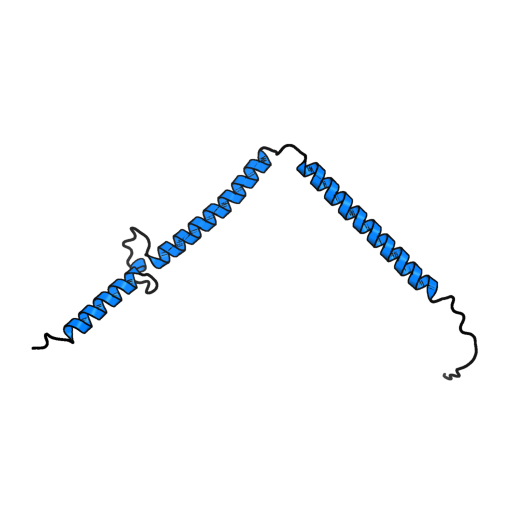 N 1
ATOM 752 C CA . TYR A 1 95 ? 24.020 1.117 -24.252 1.00 54.59 95 TYR A CA 1
ATOM 753 C C . TYR A 1 95 ? 25.335 0.488 -23.768 1.00 54.59 95 TYR A C 1
ATOM 755 O O . TYR A 1 95 ? 25.656 -0.639 -24.148 1.00 54.59 95 TYR A O 1
ATOM 763 N N . GLU A 1 96 ? 26.072 1.166 -22.889 1.00 53.56 96 GLU A N 1
ATOM 764 C CA . GLU A 1 96 ? 27.270 0.611 -22.238 1.00 53.56 96 GLU A CA 1
ATOM 765 C C . GLU A 1 96 ? 26.941 -0.471 -21.198 1.00 53.56 96 GLU A C 1
ATOM 767 O O . GLU A 1 96 ? 27.740 -1.364 -20.912 1.00 53.56 96 GLU A O 1
ATOM 772 N N . SER A 1 97 ? 25.716 -0.478 -20.673 1.00 62.44 97 SER A N 1
ATOM 773 C CA . SER A 1 97 ? 25.288 -1.500 -19.723 1.00 62.44 97 SER A CA 1
ATOM 774 C C . SER A 1 97 ? 25.249 -2.886 -20.386 1.00 62.44 97 SER A C 1
ATOM 776 O O . SER A 1 97 ? 24.254 -3.264 -21.003 1.00 62.44 97 SER A O 1
ATOM 778 N N . LYS A 1 98 ? 26.304 -3.698 -20.193 1.00 63.94 98 LYS A N 1
ATOM 779 C CA . LYS A 1 98 ? 26.430 -5.115 -20.633 1.00 63.94 98 LYS A CA 1
ATOM 780 C C . LYS A 1 98 ? 25.240 -6.012 -20.232 1.00 63.94 98 LYS A C 1
ATOM 782 O O . LYS A 1 98 ? 25.119 -7.136 -20.717 1.00 63.94 98 LYS A O 1
ATOM 787 N N . ILE A 1 99 ? 24.394 -5.514 -19.334 1.00 73.81 99 ILE A N 1
ATOM 788 C CA . ILE A 1 99 ? 23.190 -6.130 -18.775 1.00 73.81 99 ILE A CA 1
ATOM 789 C C . ILE A 1 99 ? 21.996 -6.023 -19.745 1.00 73.81 99 ILE A C 1
ATOM 791 O O . ILE A 1 99 ? 21.180 -6.946 -19.814 1.00 73.81 99 ILE A O 1
ATOM 795 N N . SER A 1 100 ? 21.904 -4.949 -20.538 1.00 80.12 100 SER A N 1
ATOM 796 C CA . SER A 1 100 ? 20.758 -4.728 -21.423 1.00 80.12 100 SER A CA 1
ATOM 797 C C . SER A 1 100 ? 20.747 -5.702 -22.613 1.00 80.12 100 SER A C 1
ATOM 799 O O . SER A 1 100 ? 21.777 -6.181 -23.107 1.00 80.12 100 SER A O 1
ATOM 801 N N . LEU A 1 101 ? 19.550 -6.010 -23.104 1.00 82.06 101 LEU A N 1
ATOM 802 C CA . LEU A 1 101 ? 19.310 -6.789 -24.314 1.00 82.06 101 LEU A CA 1
ATOM 803 C C . LEU A 1 101 ? 19.910 -6.091 -25.544 1.00 82.06 101 LEU A C 1
ATOM 805 O O . LEU A 1 101 ? 20.537 -6.752 -26.371 1.00 82.06 101 LEU A O 1
ATOM 809 N N . ALA A 1 102 ? 19.777 -4.764 -25.645 1.00 81.19 102 ALA A N 1
ATOM 810 C CA . ALA A 1 102 ? 20.264 -3.982 -26.781 1.00 81.19 102 ALA A CA 1
ATOM 811 C C . ALA A 1 102 ? 21.790 -4.104 -26.957 1.00 81.19 102 ALA A C 1
ATOM 813 O O . ALA A 1 102 ? 22.274 -4.377 -28.062 1.00 81.19 102 ALA A O 1
ATOM 814 N N . SER A 1 103 ? 22.543 -3.999 -25.858 1.00 78.69 103 SER A N 1
ATOM 815 C CA . SER A 1 103 ? 24.003 -4.153 -25.845 1.00 78.69 103 SER A CA 1
ATOM 816 C C . SER A 1 103 ? 24.424 -5.564 -26.271 1.00 78.69 103 SER A C 1
ATOM 818 O O . SER A 1 103 ? 25.318 -5.735 -27.108 1.00 78.69 103 SER A O 1
ATOM 820 N N . ARG A 1 104 ? 23.738 -6.600 -25.761 1.00 83.25 104 ARG A N 1
ATOM 821 C CA . ARG A 1 104 ? 24.002 -8.004 -26.129 1.00 83.25 104 ARG A CA 1
ATOM 822 C C . ARG A 1 104 ? 23.693 -8.292 -27.598 1.00 83.25 104 ARG A C 1
ATOM 824 O O . ARG A 1 104 ? 24.491 -8.958 -28.261 1.00 83.25 104 ARG A O 1
ATOM 831 N N . ILE A 1 105 ? 22.600 -7.748 -28.137 1.00 84.69 105 ILE A N 1
ATOM 832 C CA . ILE A 1 105 ? 22.237 -7.904 -29.553 1.00 84.69 105 ILE A CA 1
ATOM 833 C C . ILE A 1 105 ? 23.342 -7.348 -30.449 1.00 84.69 105 ILE A C 1
ATOM 835 O O . ILE A 1 105 ? 23.801 -8.046 -31.354 1.00 84.69 105 ILE A O 1
ATOM 839 N N . VAL A 1 106 ? 23.845 -6.139 -30.198 1.00 84.19 106 VAL A N 1
ATOM 840 C CA . VAL A 1 106 ? 24.892 -5.585 -31.070 1.00 84.19 106 VAL A CA 1
ATOM 841 C C . VAL A 1 106 ? 26.240 -6.267 -30.877 1.00 84.19 106 VAL A C 1
ATOM 843 O O . VAL A 1 106 ? 26.960 -6.487 -31.858 1.00 84.19 106 VAL A O 1
ATOM 846 N N . LYS A 1 107 ? 26.569 -6.704 -29.659 1.00 85.56 107 LYS A N 1
ATOM 847 C CA . LYS A 1 107 ? 27.761 -7.529 -29.440 1.00 85.56 107 LYS A CA 1
ATOM 848 C C . LYS A 1 107 ? 27.691 -8.840 -30.226 1.00 85.56 107 LYS A C 1
ATOM 850 O O . LYS A 1 107 ? 28.655 -9.194 -30.902 1.00 85.56 107 LYS A O 1
ATOM 855 N N . SER A 1 108 ? 26.546 -9.521 -30.209 1.00 85.19 108 SER A N 1
ATOM 856 C CA . SER A 1 108 ? 26.347 -10.744 -30.996 1.00 85.19 108 SER A CA 1
ATOM 857 C C . SER A 1 108 ? 26.436 -10.472 -32.504 1.00 85.19 108 SER A C 1
ATOM 859 O O . SER A 1 108 ? 27.140 -11.184 -33.220 1.00 85.19 108 SER A O 1
ATOM 861 N N . ARG A 1 109 ? 25.833 -9.373 -32.985 1.00 84.06 109 ARG A N 1
ATOM 862 C CA . ARG A 1 109 ? 25.854 -8.971 -34.400 1.00 84.06 109 ARG A CA 1
ATOM 863 C C . ARG A 1 109 ? 27.263 -8.645 -34.890 1.00 84.06 109 ARG A C 1
ATOM 865 O O . ARG A 1 109 ? 27.635 -9.019 -36.002 1.00 84.06 109 ARG A O 1
ATOM 872 N N . THR A 1 110 ? 28.061 -7.958 -34.075 1.00 85.75 110 THR A N 1
ATOM 873 C CA . THR A 1 110 ? 29.466 -7.661 -34.394 1.00 85.75 110 THR A CA 1
ATOM 874 C C . THR A 1 110 ? 30.337 -8.914 -34.352 1.00 85.75 110 THR A C 1
ATOM 876 O O . THR A 1 110 ? 31.178 -9.078 -35.235 1.00 85.75 110 THR A O 1
ATOM 879 N N . ASN A 1 111 ? 30.107 -9.831 -33.407 1.00 86.56 111 ASN A N 1
ATOM 880 C CA . ASN A 1 111 ? 30.819 -11.109 -33.351 1.00 86.56 111 ASN A CA 1
ATOM 881 C C . ASN A 1 111 ? 30.519 -11.994 -34.573 1.00 86.56 111 ASN A C 1
ATOM 883 O O . ASN A 1 111 ? 31.432 -12.495 -35.222 1.00 86.56 111 ASN A O 1
ATOM 887 N N . CYS A 1 112 ? 29.246 -12.096 -34.958 1.00 83.12 112 CYS A N 1
ATOM 888 C CA . CYS A 1 112 ? 28.820 -12.842 -36.141 1.00 83.12 112 CYS A CA 1
ATOM 889 C C . CYS A 1 112 ? 29.424 -12.258 -37.435 1.00 83.12 112 CYS A C 1
ATOM 891 O O . CYS A 1 112 ? 29.917 -12.997 -38.284 1.00 83.12 112 CYS A O 1
ATOM 893 N N . ARG A 1 113 ? 29.502 -10.921 -37.559 1.00 84.19 113 ARG A N 1
ATOM 894 C CA . ARG A 1 113 ? 30.221 -10.262 -38.668 1.00 84.19 113 ARG A CA 1
ATOM 895 C C . ARG A 1 113 ? 31.717 -10.579 -38.690 1.00 84.19 113 ARG A C 1
ATOM 897 O O . ARG A 1 113 ? 32.279 -10.692 -39.774 1.00 84.19 113 ARG A O 1
ATOM 904 N N . ARG A 1 114 ? 32.371 -10.691 -37.529 1.00 81.50 114 ARG A N 1
ATOM 905 C CA . ARG A 1 114 ? 33.793 -11.069 -37.448 1.00 81.50 114 ARG A CA 1
ATOM 906 C C . ARG A 1 114 ? 34.007 -12.517 -37.866 1.00 81.50 114 ARG A C 1
ATOM 908 O O . ARG A 1 114 ? 34.873 -12.755 -38.698 1.00 81.50 114 ARG A O 1
ATOM 915 N N . HIS A 1 115 ? 33.173 -13.437 -37.383 1.00 77.44 115 HIS A N 1
ATOM 916 C CA . HIS A 1 115 ? 33.193 -14.826 -37.842 1.00 77.44 115 HIS A CA 1
ATOM 917 C C . HIS A 1 115 ? 33.000 -14.923 -39.356 1.00 77.44 115 HIS A C 1
ATOM 919 O O . HIS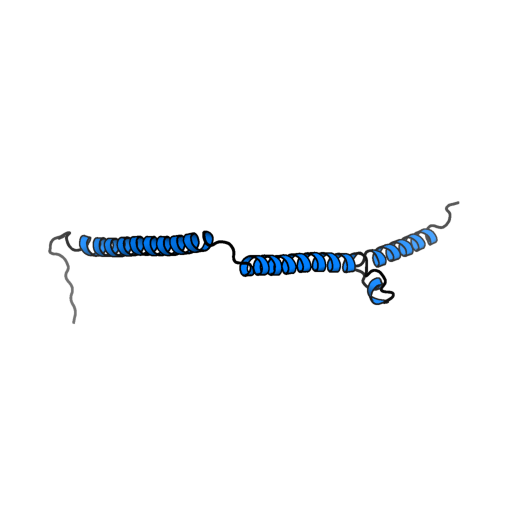 A 1 115 ? 33.799 -15.572 -40.017 1.00 77.44 115 HIS A O 1
ATOM 925 N N . ARG A 1 116 ? 32.036 -14.186 -39.927 1.00 75.69 116 ARG A N 1
ATOM 926 C CA . ARG A 1 116 ? 31.800 -14.172 -41.380 1.00 75.69 116 ARG A CA 1
ATOM 927 C C . ARG A 1 116 ? 32.964 -13.595 -42.199 1.00 75.69 116 ARG A C 1
ATOM 929 O O . ARG A 1 116 ? 33.094 -13.927 -43.365 1.00 75.69 116 ARG A O 1
ATOM 936 N N . LYS A 1 117 ? 33.798 -12.722 -41.624 1.00 74.88 117 LYS A N 1
ATOM 937 C CA . LYS A 1 117 ? 35.027 -12.236 -42.281 1.00 74.88 117 LYS A CA 1
ATOM 938 C C . LYS A 1 117 ? 36.179 -13.242 -42.205 1.00 74.88 117 LYS A C 1
ATOM 940 O O . LYS A 1 117 ? 37.052 -13.199 -43.059 1.00 74.88 117 LYS A O 1
ATOM 945 N N . GLN A 1 118 ? 36.197 -14.097 -41.182 1.00 70.31 118 GLN A N 1
ATOM 946 C CA . GLN A 1 118 ? 37.207 -15.148 -41.018 1.00 70.31 118 GLN A CA 1
ATOM 947 C C . GLN A 1 118 ? 36.862 -16.395 -41.843 1.00 70.31 118 GLN A C 1
ATOM 949 O O . GLN A 1 118 ? 37.754 -17.019 -42.405 1.00 70.31 118 GLN A O 1
ATOM 954 N N . SER A 1 119 ? 35.573 -16.715 -41.991 1.00 63.22 119 SER A N 1
ATOM 955 C CA . SER A 1 119 ? 35.071 -17.661 -42.988 1.00 63.22 119 SER A CA 1
ATOM 956 C C . SER A 1 119 ? 34.890 -16.934 -44.329 1.00 63.22 119 SER A C 1
ATOM 958 O O . SER A 1 119 ? 33.779 -16.524 -44.674 1.00 63.22 119 SER A O 1
ATOM 960 N N . GLY A 1 120 ? 35.984 -16.683 -45.052 1.00 64.81 120 GLY A N 1
ATOM 961 C CA . GLY A 1 120 ? 35.918 -16.183 -46.433 1.00 64.81 120 GLY A CA 1
ATOM 962 C C . GLY A 1 120 ? 35.055 -17.088 -47.332 1.00 64.81 120 GLY A C 1
ATOM 963 O O . GLY A 1 120 ? 34.694 -18.187 -46.904 1.00 64.81 120 GLY A O 1
ATOM 964 N N . PRO A 1 121 ? 34.684 -16.649 -48.552 1.00 64.31 121 PRO A N 1
ATOM 965 C CA . PRO A 1 121 ? 33.910 -17.491 -49.459 1.00 64.31 121 PRO A CA 1
ATOM 966 C C . PRO A 1 121 ? 34.687 -18.791 -49.682 1.00 64.31 121 PRO A C 1
ATOM 968 O O . PRO A 1 121 ? 35.811 -18.769 -50.176 1.00 64.31 121 PRO A O 1
ATOM 971 N N . THR A 1 122 ? 34.114 -19.908 -49.243 1.00 66.50 122 THR A N 1
ATOM 972 C CA . THR A 1 122 ? 34.586 -21.231 -49.637 1.00 66.50 122 THR A CA 1
ATOM 973 C C . THR A 1 122 ? 34.333 -21.343 -51.133 1.00 66.50 122 THR A C 1
ATOM 975 O O . THR A 1 122 ? 33.177 -21.221 -51.548 1.00 66.50 122 THR A O 1
ATOM 978 N N . CYS A 1 123 ? 35.414 -21.457 -51.908 1.00 49.75 123 CYS A N 1
ATOM 979 C CA . CYS A 1 123 ? 35.376 -21.769 -53.333 1.00 49.75 123 CYS A CA 1
ATOM 980 C C . CYS A 1 123 ? 34.554 -23.034 -53.599 1.00 49.75 123 CYS A C 1
ATOM 982 O O . CYS A 1 123 ? 34.619 -23.955 -52.751 1.00 49.75 123 CYS A O 1
#